Protein AF-Q9KC42-F1 (afdb_monomer_lite)

Foldseek 3Di:
DPVVVVCVVCVVVVVVVVVVVVVLVVVLVVLVVVLVVLVVLLVVQVVVCVVVVHCVSNVVSVVPSVVSNVVSVVVNCVSPPPD

Radius of gyration: 21.91 Å; chains: 1; bounding box: 37×21×70 Å

Sequence (83 aa):
MEMKQWLRTKSPLLKWVLRLLFAYVCVIVATLALAIISIFITFTFVIIDTISDSTHLGDFAEAYFVPVSEYLWDMFLWLVPGL

Structure (mmCIF, N/CA/C/O backbone):
data_AF-Q9KC42-F1
#
_entry.id   AF-Q9KC42-F1
#
loop_
_atom_site.group_PDB
_atom_site.id
_atom_site.type_symbol
_atom_site.label_atom_id
_atom_site.label_alt_id
_atom_site.label_comp_id
_atom_site.label_asym_id
_atom_site.label_entity_id
_atom_site.label_seq_id
_atom_site.pdbx_PDB_ins_code
_atom_site.Cartn_x
_atom_site.Cartn_y
_atom_site.Cartn_z
_atom_site.occupancy
_atom_site.B_iso_or_equiv
_atom_site.auth_seq_id
_atom_site.auth_comp_id
_atom_site.auth_asym_id
_atom_site.auth_atom_id
_atom_site.pdbx_PDB_model_num
ATOM 1 N N . MET A 1 1 ? -19.863 13.794 44.912 1.00 51.62 1 MET A N 1
ATOM 2 C CA . MET A 1 1 ? -18.481 13.356 44.596 1.00 51.62 1 MET A CA 1
ATOM 3 C C . MET A 1 1 ? -18.420 11.990 43.895 1.00 51.62 1 MET A C 1
ATOM 5 O O . MET A 1 1 ? -17.329 11.478 43.700 1.00 51.62 1 MET A O 1
ATOM 9 N N . GLU A 1 2 ? -19.540 11.441 43.411 1.00 50.78 2 GLU A N 1
ATOM 10 C CA . GLU A 1 2 ? -19.577 10.087 42.824 1.00 50.78 2 GLU A CA 1
ATOM 11 C C . GLU A 1 2 ? -19.379 10.061 41.296 1.00 50.78 2 GLU A C 1
ATOM 13 O O . GLU A 1 2 ? -18.885 9.088 40.735 1.00 50.78 2 GLU A O 1
ATOM 18 N N . MET A 1 3 ? -19.631 11.179 40.605 1.00 53.38 3 MET A N 1
ATOM 19 C CA . MET A 1 3 ? -19.519 11.259 39.139 1.00 53.38 3 MET A CA 1
ATOM 20 C C . MET A 1 3 ? -18.065 11.206 38.620 1.00 53.38 3 MET A C 1
ATOM 22 O O . MET A 1 3 ? -17.825 10.876 37.461 1.00 53.38 3 MET A O 1
ATOM 26 N N . LYS A 1 4 ? -17.068 11.487 39.477 1.00 56.00 4 LYS A N 1
ATOM 27 C CA . LYS A 1 4 ? -15.636 11.425 39.117 1.00 56.00 4 LYS A CA 1
ATOM 28 C C . LYS A 1 4 ? -15.053 10.006 39.151 1.00 56.00 4 LYS A C 1
ATOM 30 O O . LYS A 1 4 ? -14.023 9.778 38.520 1.00 56.00 4 LYS A O 1
ATOM 35 N N . GLN A 1 5 ? -15.673 9.057 39.857 1.00 53.28 5 GLN A N 1
ATOM 36 C CA . GLN A 1 5 ? -15.140 7.691 39.965 1.00 53.28 5 GLN A CA 1
ATOM 37 C C . GLN A 1 5 ? -15.471 6.828 38.739 1.00 53.28 5 GLN A C 1
ATOM 39 O O . GLN A 1 5 ? -14.626 6.046 38.314 1.00 53.28 5 GLN A O 1
ATOM 44 N N . TRP A 1 6 ? -16.618 7.040 38.086 1.00 49.09 6 TRP A N 1
ATOM 45 C CA . TRP A 1 6 ? -17.019 6.254 36.909 1.00 49.09 6 TRP A CA 1
ATOM 46 C C . TRP A 1 6 ? -16.143 6.505 35.663 1.00 49.09 6 TRP A C 1
ATOM 48 O O . TRP A 1 6 ? -15.894 5.601 34.865 1.00 49.09 6 TRP A O 1
ATOM 58 N N . LEU A 1 7 ? -15.584 7.714 35.531 1.00 54.53 7 LEU A N 1
ATOM 59 C CA . LEU A 1 7 ? -14.615 8.061 34.480 1.00 54.53 7 LEU A CA 1
ATOM 60 C C . LEU A 1 7 ? -13.259 7.358 34.659 1.00 54.53 7 LEU A C 1
ATOM 62 O O . LEU A 1 7 ? -12.552 7.113 33.680 1.00 54.53 7 LEU A O 1
ATOM 66 N N . ARG A 1 8 ? -12.887 7.008 35.896 1.00 54.66 8 ARG A N 1
ATOM 67 C CA . ARG A 1 8 ? -11.586 6.397 36.199 1.00 54.66 8 ARG A CA 1
ATOM 68 C C . ARG A 1 8 ? -11.556 4.912 35.811 1.00 54.66 8 ARG A C 1
ATOM 70 O O . ARG A 1 8 ? -10.532 4.437 35.331 1.00 54.66 8 ARG A O 1
ATOM 77 N N . THR A 1 9 ? -12.690 4.217 35.908 1.00 54.50 9 THR A N 1
ATOM 78 C CA . THR A 1 9 ? -12.824 2.786 35.570 1.00 54.50 9 THR A CA 1
ATOM 79 C C . THR A 1 9 ? -13.067 2.533 34.076 1.00 54.50 9 THR A C 1
ATOM 81 O O . THR A 1 9 ? -12.719 1.467 33.578 1.00 54.50 9 THR A O 1
ATOM 84 N N . LYS A 1 10 ? -13.596 3.516 33.325 1.00 54.66 10 LYS A N 1
ATOM 85 C CA . LYS A 1 10 ? -13.751 3.442 31.852 1.00 54.66 10 LYS A CA 1
ATOM 86 C C . LYS A 1 10 ? -12.523 3.888 31.048 1.00 54.66 10 LYS A C 1
ATOM 88 O O . LYS A 1 10 ? -12.441 3.621 29.850 1.00 54.66 10 LYS A O 1
ATOM 93 N N . SER A 1 11 ? -11.545 4.519 31.699 1.00 60.91 11 SER A N 1
ATOM 94 C CA . SER A 1 11 ? -10.294 4.977 31.082 1.00 60.91 11 SER A CA 1
ATOM 95 C C . SER A 1 11 ? -9.460 3.889 30.368 1.00 60.91 11 SER A C 1
ATOM 97 O O . SER A 1 11 ? -8.937 4.189 29.292 1.00 60.91 11 SER A O 1
ATOM 99 N N . PRO A 1 12 ? -9.322 2.640 30.871 1.00 75.00 12 PRO A N 1
ATOM 100 C CA . PRO A 1 12 ? -8.519 1.628 30.180 1.00 75.00 12 PRO A C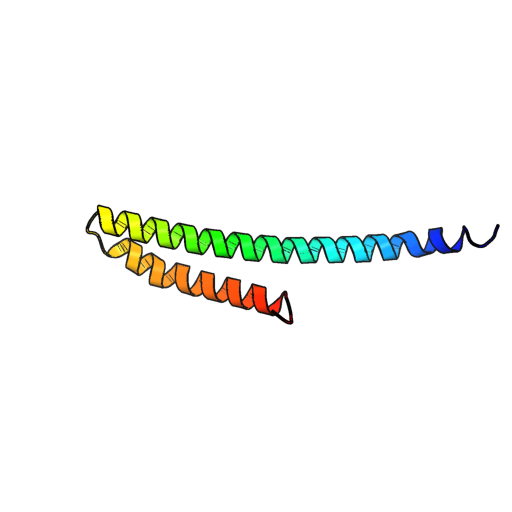A 1
ATOM 101 C C . PRO A 1 12 ? -9.154 1.153 28.867 1.00 75.00 12 PRO A C 1
ATOM 103 O O . PRO A 1 12 ? -8.439 1.012 27.879 1.00 75.00 12 PRO A O 1
ATOM 106 N N . LEU A 1 13 ? -10.481 0.980 28.823 1.00 77.00 13 LEU A N 1
ATOM 107 C CA . LEU A 1 13 ? -11.197 0.583 27.605 1.00 77.00 13 LEU A CA 1
ATOM 108 C C . LEU A 1 13 ? -11.145 1.682 26.543 1.00 77.00 13 LEU A C 1
ATOM 110 O O . LEU A 1 13 ? -10.858 1.402 25.385 1.00 77.00 13 LEU A O 1
ATOM 114 N N . LEU A 1 14 ? -11.349 2.941 26.942 1.00 79.44 14 LEU A N 1
ATOM 115 C CA . LEU A 1 14 ? -11.310 4.069 26.011 1.00 79.44 14 LEU A CA 1
ATOM 116 C C . LEU A 1 14 ? -9.916 4.254 25.392 1.00 79.44 14 LEU A C 1
ATOM 118 O O . LEU A 1 14 ? -9.797 4.467 24.188 1.00 79.44 14 LEU A O 1
ATOM 122 N N . LYS A 1 15 ? -8.851 4.119 26.195 1.00 82.38 15 LYS A N 1
ATOM 123 C CA . LYS A 1 15 ? -7.466 4.149 25.695 1.00 82.38 15 LYS A CA 1
ATOM 124 C C . LYS A 1 15 ? -7.175 2.999 24.732 1.00 82.38 15 LYS A C 1
ATOM 126 O O . LYS A 1 15 ? -6.466 3.204 23.750 1.00 82.38 15 LYS A O 1
ATOM 131 N N . TRP A 1 16 ? -7.715 1.811 25.001 1.00 86.75 16 TRP A N 1
ATOM 132 C CA . TRP A 1 16 ? -7.568 0.651 24.124 1.00 86.75 16 TRP A CA 1
ATOM 133 C C . TRP A 1 16 ? -8.278 0.843 22.787 1.00 86.75 16 TRP A C 1
ATOM 135 O O . TRP A 1 16 ? -7.654 0.653 21.748 1.00 86.75 16 TRP A O 1
ATOM 145 N N . VAL A 1 17 ? -9.536 1.288 22.806 1.00 87.62 17 VAL A N 1
ATOM 146 C CA . VAL A 1 17 ? -10.309 1.581 21.588 1.00 87.62 17 VAL A CA 1
ATOM 147 C C . VAL A 1 17 ? -9.618 2.660 20.757 1.00 87.62 17 VAL A C 1
ATOM 149 O O . VAL A 1 17 ? -9.468 2.494 19.550 1.00 87.62 17 VAL A O 1
ATOM 152 N N . LEU A 1 18 ? -9.122 3.725 21.393 1.00 88.12 18 LEU A N 1
ATOM 153 C CA . LEU A 1 18 ? -8.397 4.785 20.694 1.00 88.12 18 LEU A CA 1
ATOM 154 C C . LEU A 1 18 ? -7.093 4.276 20.062 1.00 88.12 18 LEU A C 1
ATOM 156 O O . LEU A 1 18 ? -6.781 4.640 18.933 1.00 88.12 18 LEU A O 1
ATOM 160 N N . ARG A 1 19 ? -6.344 3.410 20.756 1.00 89.00 19 ARG A N 1
ATOM 161 C CA . ARG A 1 19 ? -5.132 2.783 20.207 1.00 89.00 19 ARG A CA 1
ATOM 162 C C . ARG A 1 19 ? -5.454 1.878 19.017 1.00 89.00 19 ARG A C 1
ATOM 164 O O . ARG A 1 19 ? -4.700 1.881 18.051 1.00 89.00 19 ARG A O 1
ATOM 171 N N . LEU A 1 20 ? -6.559 1.139 19.079 1.00 89.81 20 LEU A N 1
ATOM 172 C CA . LEU A 1 20 ? -7.004 0.256 18.001 1.00 89.81 20 LEU A CA 1
ATOM 173 C C . LEU A 1 20 ? -7.427 1.058 16.764 1.00 89.81 20 LEU A C 1
ATOM 175 O O . LEU A 1 20 ? -7.013 0.735 15.656 1.00 89.81 20 LEU A O 1
ATOM 179 N N . LEU A 1 21 ? -8.154 2.161 16.969 1.00 89.56 21 LEU A N 1
ATOM 180 C CA . LEU A 1 21 ? -8.476 3.131 15.919 1.00 89.56 21 LEU A CA 1
ATOM 181 C C . LEU A 1 21 ? -7.217 3.723 15.282 1.00 89.56 21 LEU A C 1
ATOM 183 O O . LEU A 1 21 ? -7.117 3.789 14.063 1.00 89.56 21 LEU A O 1
ATOM 187 N N . PHE A 1 22 ? -6.234 4.121 16.089 1.00 90.81 22 PHE A N 1
ATOM 188 C CA . PHE A 1 22 ? -4.994 4.687 15.562 1.00 90.81 22 PHE A CA 1
ATOM 189 C C . PHE A 1 22 ? -4.181 3.653 14.774 1.00 90.81 22 PHE A C 1
ATOM 191 O O . PHE A 1 22 ? -3.668 3.964 13.705 1.00 90.81 22 PHE A O 1
ATOM 198 N N . ALA A 1 23 ? -4.110 2.412 15.264 1.00 91.06 23 ALA A N 1
ATOM 199 C CA . ALA A 1 23 ? -3.463 1.313 14.552 1.00 91.06 23 ALA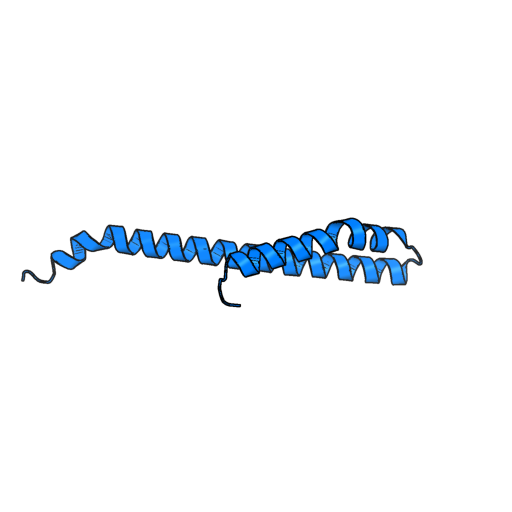 A CA 1
ATOM 200 C C . ALA A 1 23 ? -4.138 1.045 13.199 1.00 91.06 23 ALA A C 1
ATOM 202 O O . ALA A 1 23 ? -3.452 0.883 12.194 1.00 91.06 23 ALA A O 1
ATOM 203 N N . TYR A 1 24 ? -5.470 1.072 13.161 1.00 89.06 24 TYR A N 1
ATOM 204 C CA . TYR A 1 24 ? -6.239 0.931 11.929 1.00 89.06 24 TYR A CA 1
ATOM 205 C C . TYR A 1 24 ? -5.928 2.039 10.916 1.00 89.06 24 TYR A C 1
ATOM 207 O O . TYR A 1 24 ? -5.608 1.758 9.763 1.00 89.06 24 TYR A O 1
ATOM 215 N N . VAL A 1 25 ? -5.927 3.298 11.363 1.00 90.81 25 VAL A N 1
ATOM 216 C CA . VAL A 1 25 ? -5.555 4.442 10.516 1.00 90.81 25 VAL A CA 1
ATOM 217 C C . VAL A 1 25 ? -4.119 4.303 10.007 1.00 90.81 25 VAL A C 1
ATOM 219 O O . VAL A 1 25 ? -3.866 4.554 8.833 1.00 90.81 25 VAL A O 1
ATOM 222 N N . CYS A 1 26 ? -3.180 3.852 10.842 1.00 91.94 26 CYS A N 1
ATOM 223 C CA . CYS A 1 26 ? -1.808 3.594 10.403 1.00 91.94 26 CYS A CA 1
ATOM 224 C C . CYS A 1 26 ? -1.734 2.538 9.292 1.00 91.94 26 CYS A C 1
ATOM 226 O O . CYS A 1 26 ? -0.969 2.726 8.351 1.00 91.94 26 CYS A O 1
ATOM 228 N N . VAL A 1 27 ? -2.524 1.461 9.367 1.00 90.62 27 VAL A N 1
ATOM 229 C CA . VAL A 1 27 ? -2.580 0.435 8.309 1.00 90.62 27 VAL A CA 1
ATOM 230 C C . VAL A 1 27 ? -3.120 1.021 7.005 1.00 90.62 27 VAL A C 1
ATOM 232 O O . VAL A 1 27 ? -2.544 0.776 5.945 1.00 90.62 27 VAL A O 1
ATOM 235 N N . ILE A 1 28 ? -4.167 1.846 7.074 1.00 89.44 28 ILE A N 1
ATOM 236 C CA . ILE A 1 28 ? -4.716 2.540 5.900 1.00 89.44 28 ILE A CA 1
ATOM 237 C C . ILE A 1 28 ? -3.656 3.443 5.264 1.00 89.44 28 ILE A C 1
ATOM 239 O O . ILE A 1 28 ? -3.397 3.350 4.065 1.00 89.44 28 ILE A O 1
ATOM 243 N N . VAL A 1 29 ? -3.005 4.287 6.069 1.00 92.19 29 VAL A N 1
ATOM 244 C CA . VAL A 1 29 ? -1.966 5.213 5.594 1.00 92.19 29 VAL A CA 1
ATOM 245 C C . VAL A 1 29 ? -0.784 4.454 4.993 1.00 92.19 29 VAL A C 1
ATOM 247 O O . VAL A 1 29 ? -0.285 4.848 3.943 1.00 92.19 29 VAL A O 1
ATOM 250 N N . ALA A 1 30 ? -0.350 3.358 5.617 1.00 92.19 30 ALA A N 1
ATOM 251 C CA . ALA A 1 30 ? 0.736 2.531 5.101 1.00 92.19 30 ALA A CA 1
ATOM 252 C C . ALA A 1 30 ? 0.376 1.886 3.754 1.00 92.19 30 ALA A C 1
ATOM 254 O O . ALA A 1 30 ? 1.185 1.920 2.830 1.00 92.19 30 ALA A O 1
ATOM 255 N N . THR A 1 31 ? -0.841 1.355 3.622 1.00 90.50 31 THR A N 1
ATOM 256 C CA . THR A 1 31 ? -1.332 0.749 2.373 1.00 90.50 31 THR A CA 1
ATOM 257 C C . THR A 1 31 ? -1.369 1.783 1.248 1.00 90.50 31 THR A C 1
ATOM 259 O O . THR A 1 31 ? -0.843 1.541 0.163 1.00 90.50 31 THR A O 1
ATOM 262 N N . LEU A 1 32 ? -1.895 2.978 1.534 1.00 88.81 32 LEU A N 1
ATOM 263 C CA . LEU A 1 32 ? -1.943 4.075 0.571 1.00 88.81 32 LEU A CA 1
ATOM 264 C C . LEU A 1 32 ? -0.538 4.553 0.171 1.00 88.81 32 LEU A C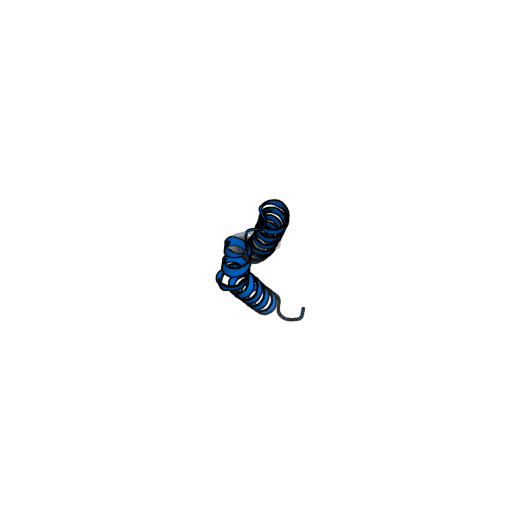 1
ATOM 266 O O . LEU A 1 32 ? -0.270 4.779 -1.007 1.00 88.81 32 LEU A O 1
ATOM 270 N N . ALA A 1 33 ? 0.377 4.674 1.135 1.00 92.38 33 ALA A N 1
ATOM 271 C CA . ALA A 1 33 ? 1.760 5.050 0.865 1.00 92.38 33 ALA A CA 1
ATOM 272 C C . ALA A 1 33 ? 2.454 4.032 -0.053 1.00 92.38 33 ALA A C 1
ATOM 274 O O . ALA A 1 33 ? 3.114 4.430 -1.012 1.00 92.38 33 ALA A O 1
ATOM 275 N N . LEU A 1 34 ? 2.269 2.731 0.193 1.00 90.50 34 LEU A N 1
ATOM 276 C CA . LEU A 1 34 ? 2.806 1.675 -0.668 1.00 90.50 34 LEU A CA 1
ATOM 277 C C . LEU A 1 34 ? 2.226 1.739 -2.084 1.00 90.50 34 LEU A C 1
ATOM 279 O O . LEU A 1 34 ? 2.975 1.575 -3.045 1.00 90.50 34 LEU A O 1
ATOM 283 N N . ALA A 1 35 ? 0.928 2.023 -2.226 1.00 86.56 35 ALA A N 1
ATOM 284 C CA . ALA A 1 35 ? 0.293 2.153 -3.537 1.00 86.56 35 ALA A CA 1
ATOM 285 C C . ALA A 1 35 ? 0.918 3.302 -4.341 1.00 86.56 35 ALA A C 1
ATOM 287 O O . ALA A 1 35 ? 1.335 3.113 -5.484 1.00 86.56 35 ALA A O 1
ATOM 288 N N . ILE A 1 36 ? 1.070 4.473 -3.712 1.00 88.75 36 ILE A N 1
ATOM 289 C CA . ILE A 1 36 ? 1.706 5.647 -4.324 1.00 88.75 36 ILE A CA 1
ATOM 290 C C . ILE A 1 36 ? 3.156 5.341 -4.716 1.00 88.75 36 ILE A C 1
ATOM 292 O O . ILE A 1 36 ? 3.577 5.693 -5.815 1.00 88.75 36 ILE A O 1
ATOM 296 N N . ILE A 1 37 ? 3.915 4.665 -3.848 1.00 90.25 37 ILE A N 1
ATOM 297 C CA . ILE A 1 37 ? 5.302 4.272 -4.137 1.00 90.25 37 ILE A CA 1
ATOM 298 C C . ILE A 1 37 ? 5.360 3.319 -5.335 1.00 90.25 37 ILE A C 1
ATOM 300 O O . ILE A 1 37 ? 6.188 3.520 -6.220 1.00 90.25 37 ILE A O 1
ATOM 304 N N . SER A 1 38 ? 4.475 2.320 -5.399 1.00 85.75 38 SER A N 1
ATOM 305 C CA . SER A 1 38 ? 4.409 1.375 -6.521 1.00 85.75 38 SER A CA 1
ATOM 306 C C . SER A 1 38 ? 4.171 2.101 -7.847 1.00 85.75 38 SER A C 1
ATOM 308 O O . SER A 1 38 ? 4.907 1.906 -8.817 1.00 85.75 38 SER A O 1
ATOM 310 N N . ILE A 1 39 ? 3.201 3.020 -7.865 1.00 85.19 39 ILE A N 1
ATOM 311 C CA . ILE A 1 39 ? 2.886 3.844 -9.037 1.00 85.19 39 ILE A CA 1
ATOM 312 C C . ILE A 1 39 ? 4.085 4.723 -9.414 1.00 85.19 39 ILE A C 1
ATOM 314 O O . ILE A 1 39 ? 4.466 4.785 -10.580 1.00 85.19 39 ILE A O 1
ATOM 318 N N . PHE A 1 40 ? 4.727 5.367 -8.438 1.00 88.69 40 PHE A N 1
ATOM 319 C CA . PHE A 1 40 ? 5.886 6.225 -8.682 1.00 88.69 40 PHE A CA 1
ATOM 320 C C . PHE A 1 40 ? 7.072 5.458 -9.286 1.00 88.69 40 PHE A C 1
ATOM 322 O O . PHE A 1 40 ? 7.714 5.946 -10.220 1.00 88.69 40 PHE A O 1
ATOM 329 N N . ILE A 1 41 ? 7.348 4.248 -8.792 1.00 86.06 41 ILE A N 1
ATOM 330 C CA . ILE A 1 41 ? 8.400 3.382 -9.337 1.00 86.06 41 ILE A CA 1
ATOM 331 C C . ILE A 1 41 ? 8.051 2.957 -10.765 1.00 86.06 41 ILE A C 1
ATOM 333 O O . ILE A 1 41 ? 8.899 3.075 -11.646 1.00 86.06 41 ILE A O 1
ATOM 337 N N . THR A 1 42 ? 6.801 2.555 -11.009 1.00 83.31 42 THR A N 1
ATOM 338 C CA . THR A 1 42 ? 6.297 2.214 -12.351 1.00 83.31 42 THR A CA 1
ATOM 339 C C . THR A 1 42 ? 6.545 3.362 -13.329 1.00 83.31 42 THR A C 1
ATOM 341 O O . THR A 1 42 ? 7.171 3.168 -14.367 1.00 83.31 42 THR A O 1
ATOM 344 N N . PHE A 1 43 ? 6.146 4.586 -12.966 1.00 84.00 43 PHE A N 1
ATOM 345 C CA . PHE A 1 43 ? 6.394 5.778 -13.784 1.00 84.00 43 PHE A CA 1
ATOM 346 C C . PHE A 1 43 ? 7.881 6.043 -14.006 1.00 84.00 43 PHE A C 1
ATOM 348 O O . PHE A 1 43 ? 8.288 6.385 -15.114 1.00 84.00 43 PHE A O 1
ATOM 355 N N . THR A 1 44 ? 8.700 5.878 -12.969 1.00 86.88 44 THR A N 1
ATOM 356 C CA . THR A 1 44 ? 10.150 6.067 -13.075 1.00 86.88 44 THR A CA 1
ATOM 357 C C . THR A 1 44 ? 10.759 5.076 -14.066 1.00 86.88 44 THR A C 1
ATOM 359 O O . THR A 1 44 ? 11.560 5.478 -14.904 1.00 86.88 44 THR A O 1
ATOM 362 N N . PHE A 1 45 ? 10.356 3.806 -14.021 1.00 84.31 45 PHE A N 1
ATOM 363 C CA . PHE A 1 45 ? 10.826 2.786 -14.961 1.00 84.31 45 PHE A CA 1
ATOM 364 C C . PHE A 1 45 ? 10.391 3.069 -16.394 1.00 84.31 45 PHE A C 1
ATOM 366 O O . PHE A 1 45 ? 11.228 2.992 -17.286 1.00 84.31 45 PHE A O 1
ATOM 373 N N . VAL A 1 46 ? 9.146 3.496 -16.611 1.00 84.00 46 VAL A N 1
ATOM 374 C CA . VAL A 1 46 ? 8.666 3.907 -17.941 1.00 84.00 46 VAL A CA 1
ATOM 375 C C . VAL A 1 46 ? 9.481 5.080 -18.494 1.00 84.00 46 VAL A C 1
ATOM 377 O O . VAL A 1 46 ? 9.856 5.075 -19.667 1.00 84.00 46 VAL A O 1
ATOM 380 N N . ILE A 1 47 ? 9.794 6.081 -17.663 1.00 84.81 47 ILE A N 1
ATOM 381 C CA . ILE A 1 47 ? 10.619 7.227 -18.076 1.00 84.81 47 ILE A CA 1
ATOM 382 C C . ILE A 1 47 ? 12.038 6.777 -18.426 1.00 84.81 47 ILE A C 1
ATOM 384 O O . ILE A 1 47 ? 12.574 7.218 -19.440 1.00 84.81 47 ILE A O 1
ATOM 388 N N . ILE A 1 48 ? 12.643 5.909 -17.607 1.00 84.62 48 ILE A N 1
ATOM 389 C CA . ILE A 1 48 ? 13.979 5.369 -17.879 1.00 84.62 48 ILE A CA 1
ATOM 390 C C . ILE A 1 48 ? 13.971 4.632 -19.214 1.00 84.62 48 ILE A C 1
ATOM 392 O O . ILE A 1 48 ? 14.779 4.983 -20.065 1.00 84.62 48 ILE A O 1
ATOM 396 N N . ASP A 1 49 ? 13.024 3.718 -19.432 1.00 82.56 49 ASP A N 1
ATOM 397 C CA . ASP A 1 49 ? 12.915 2.953 -20.679 1.00 82.56 49 ASP A CA 1
ATOM 398 C C . ASP A 1 49 ? 12.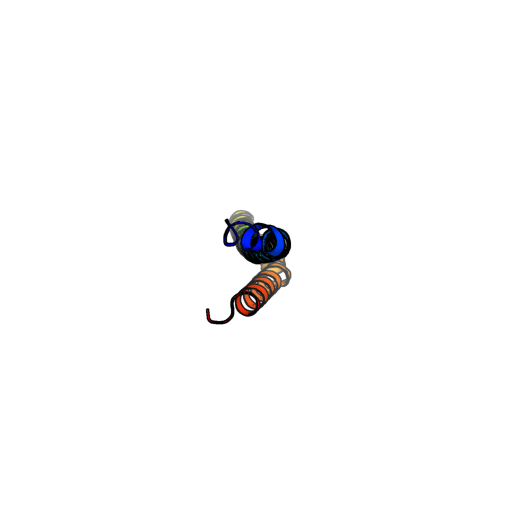723 3.846 -21.908 1.00 82.56 49 ASP A C 1
ATOM 400 O O . ASP A 1 49 ? 13.360 3.633 -22.938 1.00 82.56 49 ASP A O 1
ATOM 404 N N . THR A 1 50 ? 11.934 4.916 -21.774 1.00 80.69 50 THR A N 1
ATOM 405 C CA . THR A 1 50 ? 11.747 5.911 -22.844 1.00 80.69 50 THR A CA 1
ATOM 406 C C . THR A 1 50 ? 13.053 6.634 -23.200 1.00 80.69 50 THR A C 1
ATOM 408 O O . THR A 1 50 ? 13.243 7.042 -24.342 1.00 80.69 50 THR A O 1
ATOM 411 N N . ILE A 1 51 ? 13.956 6.824 -22.234 1.00 85.38 51 ILE A N 1
ATOM 412 C CA . ILE A 1 51 ? 15.245 7.501 -22.439 1.00 85.38 51 ILE A CA 1
ATOM 413 C C . ILE A 1 51 ? 16.326 6.516 -22.910 1.00 85.38 51 ILE A C 1
ATOM 415 O O . ILE A 1 51 ? 17.223 6.911 -23.655 1.00 85.38 51 ILE A O 1
ATOM 419 N N . SER A 1 52 ? 16.273 5.256 -22.472 1.00 80.38 52 SER A N 1
ATOM 420 C CA . SER A 1 52 ? 17.271 4.228 -22.787 1.00 80.38 52 SER A CA 1
ATOM 421 C C . SER A 1 52 ? 16.970 3.403 -24.040 1.00 80.38 52 SER A C 1
ATOM 423 O O . SER A 1 52 ? 17.787 2.546 -24.375 1.00 80.38 52 SER A O 1
ATOM 425 N N . ASP A 1 53 ? 15.845 3.644 -24.729 1.00 72.75 53 ASP A N 1
ATOM 426 C CA . ASP A 1 53 ? 15.376 2.856 -25.889 1.00 72.75 53 ASP A CA 1
ATOM 427 C C . ASP A 1 53 ? 15.316 1.336 -25.593 1.00 72.75 53 ASP A C 1
ATOM 429 O O . ASP A 1 53 ? 15.381 0.484 -26.483 1.00 72.75 53 ASP A O 1
ATOM 433 N N . SER A 1 54 ? 15.194 0.979 -24.311 1.00 67.12 54 SER A N 1
ATOM 434 C CA . SER A 1 54 ? 14.984 -0.388 -23.836 1.00 67.12 54 SER A CA 1
ATOM 435 C C . SER A 1 54 ? 13.506 -0.597 -23.530 1.00 67.12 54 SER A C 1
ATOM 437 O O . SER A 1 54 ? 12.830 0.322 -23.095 1.00 67.12 54 SER A O 1
ATOM 439 N N . THR A 1 55 ? 12.997 -1.806 -23.758 1.00 70.50 55 THR A N 1
ATOM 440 C CA . THR A 1 55 ? 11.597 -2.191 -23.462 1.00 70.50 55 THR A CA 1
ATOM 441 C C . THR A 1 55 ? 11.473 -3.032 -22.187 1.00 70.50 55 THR A C 1
ATOM 443 O O . THR A 1 55 ? 10.386 -3.365 -21.730 1.00 70.50 55 THR A O 1
ATOM 446 N N . HIS A 1 56 ? 12.611 -3.413 -21.608 1.00 74.38 56 HIS A N 1
ATOM 447 C CA . HIS A 1 56 ? 12.685 -4.502 -20.644 1.00 74.38 56 HIS A CA 1
ATOM 448 C C . HIS A 1 56 ? 12.265 -4.099 -19.219 1.00 74.38 56 HIS A C 1
ATOM 450 O O . HIS A 1 56 ? 11.910 -4.980 -18.431 1.00 74.38 56 HIS A O 1
ATOM 456 N N . LEU A 1 57 ? 12.329 -2.808 -18.861 1.00 72.19 57 LEU A N 1
ATOM 457 C CA . LEU A 1 57 ? 11.955 -2.319 -17.526 1.00 72.19 57 LEU A CA 1
ATOM 458 C C . LEU A 1 57 ? 10.469 -1.951 -17.453 1.00 72.19 57 LEU A C 1
ATOM 460 O O . LEU A 1 57 ? 9.860 -2.115 -16.399 1.00 72.19 57 LEU A O 1
ATOM 464 N N . GLY A 1 58 ? 9.882 -1.507 -18.560 1.00 71.12 58 GLY A N 1
ATOM 465 C CA . GLY A 1 58 ? 8.462 -1.260 -18.755 1.00 71.12 58 GLY A CA 1
ATOM 466 C C . GLY A 1 58 ? 7.681 -2.564 -18.689 1.00 71.12 58 GLY A C 1
ATOM 467 O O . GLY A 1 58 ? 6.771 -2.665 -17.872 1.00 71.12 58 GLY A O 1
ATOM 468 N N . ASP A 1 59 ? 8.124 -3.596 -19.414 1.00 77.81 59 ASP A N 1
ATOM 469 C CA . ASP A 1 59 ? 7.525 -4.938 -19.347 1.00 77.81 59 ASP A CA 1
ATOM 470 C C . ASP A 1 59 ? 7.593 -5.521 -17.921 1.00 77.81 59 ASP A C 1
ATOM 472 O O . ASP A 1 59 ? 6.654 -6.154 -17.436 1.00 77.81 59 ASP A O 1
ATOM 476 N N . PHE A 1 60 ? 8.696 -5.276 -17.200 1.00 78.38 60 PHE A N 1
ATOM 477 C CA . PHE A 1 60 ? 8.832 -5.675 -15.796 1.00 78.38 60 PHE A CA 1
ATOM 478 C C . PHE A 1 60 ? 7.892 -4.881 -14.876 1.00 78.38 60 PHE A C 1
ATOM 480 O O . PHE A 1 60 ? 7.296 -5.438 -13.951 1.00 78.38 60 PHE A O 1
ATOM 487 N N . ALA A 1 61 ? 7.741 -3.581 -15.123 1.00 74.94 61 ALA A N 1
ATOM 488 C CA . ALA A 1 61 ? 6.829 -2.728 -14.374 1.00 74.94 61 ALA A CA 1
ATOM 489 C C . ALA A 1 61 ? 5.368 -3.166 -14.565 1.00 74.94 61 ALA A C 1
ATOM 491 O O . ALA A 1 61 ? 4.621 -3.281 -13.591 1.00 74.94 61 ALA A O 1
ATOM 492 N N . GLU A 1 62 ? 4.987 -3.492 -15.796 1.00 76.44 62 GLU A N 1
ATOM 493 C CA . GLU A 1 62 ? 3.652 -3.974 -16.138 1.00 76.44 62 GLU A CA 1
ATOM 494 C C . GLU A 1 62 ? 3.372 -5.362 -15.542 1.00 76.44 62 GLU A C 1
ATOM 496 O O . GLU A 1 62 ? 2.305 -5.588 -14.977 1.00 76.44 62 GLU A O 1
ATOM 501 N N . ALA A 1 63 ? 4.353 -6.269 -15.555 1.00 82.00 63 ALA A N 1
ATOM 502 C CA . ALA A 1 63 ? 4.186 -7.614 -15.006 1.00 82.00 63 ALA A CA 1
ATOM 503 C C . ALA A 1 63 ? 4.085 -7.661 -13.470 1.00 82.00 63 ALA A C 1
ATOM 505 O O . ALA A 1 63 ? 3.421 -8.548 -12.931 1.00 82.00 63 ALA A O 1
ATOM 506 N N . TYR A 1 64 ? 4.752 -6.748 -12.752 1.00 79.62 64 TYR A N 1
ATOM 507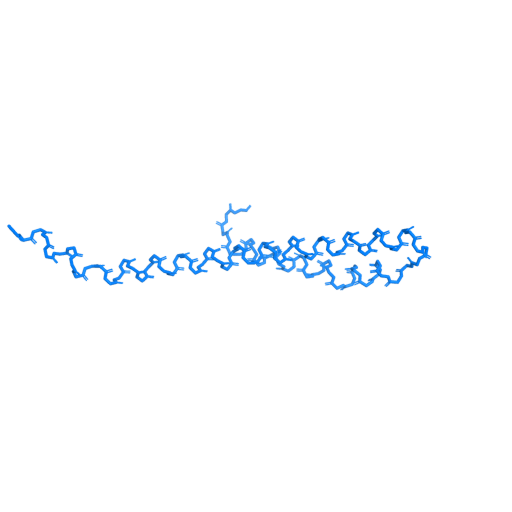 C CA . TYR A 1 64 ? 4.876 -6.838 -11.291 1.00 79.62 64 TYR A CA 1
ATOM 508 C C . TYR A 1 64 ? 4.291 -5.650 -10.527 1.00 79.62 64 TYR A C 1
ATOM 510 O O . TYR A 1 64 ? 3.665 -5.859 -9.491 1.00 79.62 64 TYR A O 1
ATOM 518 N N . PHE A 1 65 ? 4.457 -4.414 -10.997 1.00 78.81 65 PHE A N 1
ATOM 519 C CA . PHE A 1 65 ? 4.019 -3.236 -10.241 1.00 78.81 65 PHE A CA 1
ATOM 520 C C . PHE A 1 65 ? 2.557 -2.870 -10.491 1.00 78.81 65 PHE A C 1
ATOM 522 O O . PHE A 1 65 ? 1.892 -2.419 -9.554 1.00 78.81 65 PHE A O 1
ATOM 529 N N . VAL A 1 66 ? 2.036 -3.118 -11.699 1.00 77.88 66 VAL A N 1
ATOM 530 C CA . VAL A 1 66 ? 0.606 -2.935 -11.998 1.00 77.88 66 VAL A CA 1
ATOM 531 C C . VAL A 1 66 ? -0.259 -3.846 -11.111 1.00 77.88 66 VAL A C 1
ATOM 533 O O . VAL A 1 66 ? -1.048 -3.291 -10.341 1.00 77.88 66 VAL A O 1
ATOM 536 N N . PRO A 1 67 ? -0.050 -5.182 -11.051 1.00 85.38 67 PRO A N 1
ATOM 537 C CA . PRO A 1 67 ? -0.843 -6.054 -10.178 1.00 85.38 67 PRO A CA 1
ATOM 538 C C . PRO A 1 67 ? -0.692 -5.718 -8.691 1.00 85.38 67 PRO A C 1
ATOM 540 O O . PRO A 1 67 ? -1.641 -5.831 -7.918 1.00 85.38 67 PRO A O 1
ATOM 543 N N . VAL A 1 68 ? 0.500 -5.281 -8.269 1.00 83.62 68 VAL A N 1
ATOM 544 C CA . VAL A 1 68 ? 0.741 -4.849 -6.884 1.00 83.62 68 VAL A CA 1
ATOM 545 C C . VAL A 1 68 ? -0.032 -3.572 -6.568 1.00 83.62 68 VAL A C 1
ATOM 547 O O . VAL A 1 68 ? -0.601 -3.463 -5.483 1.00 83.62 68 VAL A O 1
ATOM 550 N N . SER A 1 69 ? -0.084 -2.611 -7.493 1.00 80.19 69 SER A N 1
ATOM 551 C CA . SER A 1 69 ? -0.860 -1.385 -7.295 1.00 80.19 69 SER A CA 1
ATOM 552 C C . SER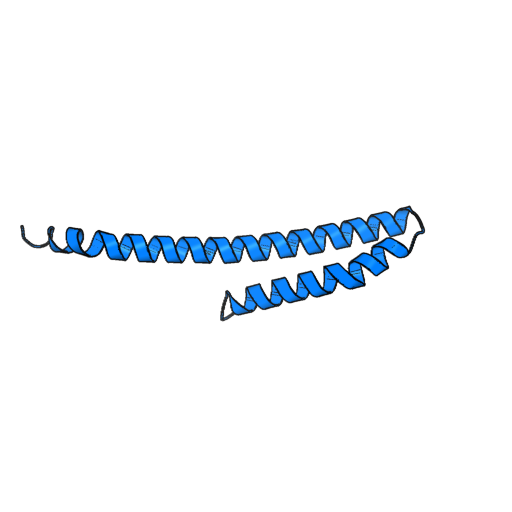 A 1 69 ? -2.367 -1.654 -7.236 1.00 80.19 69 SER A C 1
ATOM 554 O O . SER A 1 69 ? -3.026 -1.108 -6.354 1.00 80.19 69 SER A O 1
ATOM 556 N N . GLU A 1 70 ? -2.888 -2.551 -8.080 1.00 84.38 70 GLU A N 1
ATOM 557 C CA . GLU A 1 70 ? -4.290 -2.993 -8.045 1.00 84.38 70 GLU A CA 1
ATOM 558 C C . GLU A 1 70 ? -4.619 -3.707 -6.733 1.00 84.38 70 GLU A C 1
ATOM 560 O O . GLU A 1 70 ? -5.589 -3.365 -6.064 1.00 84.38 70 GLU A O 1
ATOM 565 N N . TYR A 1 71 ? -3.758 -4.624 -6.290 1.00 88.00 71 TYR A N 1
ATOM 566 C CA . TYR A 1 71 ? -3.932 -5.309 -5.012 1.00 88.00 71 TYR A CA 1
ATOM 567 C C . TYR A 1 71 ? -3.941 -4.339 -3.820 1.00 88.00 71 TYR A C 1
ATOM 569 O O . TYR A 1 71 ? -4.776 -4.455 -2.922 1.00 88.00 71 TYR A O 1
ATOM 577 N N . LEU A 1 72 ? -3.024 -3.367 -3.794 1.00 85.69 72 LEU A N 1
ATOM 578 C CA . LEU A 1 72 ? -2.979 -2.353 -2.736 1.00 85.69 72 LEU A CA 1
ATOM 579 C C . LEU A 1 72 ? -4.214 -1.445 -2.769 1.00 85.69 72 LEU A C 1
ATOM 581 O O . LEU A 1 72 ? -4.689 -1.025 -1.712 1.00 85.69 72 LEU A O 1
ATOM 585 N N . TRP A 1 73 ? -4.745 -1.171 -3.960 1.00 84.12 73 TRP A N 1
ATOM 586 C CA . TRP A 1 73 ? -5.985 -0.429 -4.141 1.00 84.12 73 TRP A CA 1
ATOM 587 C C . TRP A 1 73 ? -7.202 -1.209 -3.630 1.00 84.12 73 TRP A C 1
ATOM 589 O O . TRP A 1 73 ? -7.974 -0.676 -2.834 1.00 84.12 73 TRP A O 1
ATOM 599 N N . ASP A 1 74 ? -7.323 -2.489 -3.976 1.00 86.88 74 ASP A N 1
ATOM 600 C CA . ASP A 1 74 ? -8.394 -3.363 -3.488 1.00 86.88 74 ASP A CA 1
ATOM 601 C C . ASP A 1 74 ? -8.327 -3.553 -1.968 1.00 86.88 74 ASP A C 1
ATOM 603 O O . ASP A 1 74 ? -9.349 -3.480 -1.279 1.00 86.88 74 ASP A O 1
ATOM 607 N N . MET A 1 75 ? -7.121 -3.725 -1.411 1.00 84.06 75 MET A N 1
ATOM 608 C CA . MET A 1 75 ? -6.920 -3.736 0.039 1.00 84.06 75 MET A CA 1
ATOM 609 C C . MET A 1 75 ? -7.390 -2.429 0.675 1.00 84.06 75 MET A C 1
ATOM 611 O O . MET A 1 75 ? -8.044 -2.464 1.717 1.00 84.06 75 MET A O 1
ATOM 615 N N . PHE A 1 76 ? -7.066 -1.283 0.071 1.00 83.88 76 PHE A N 1
ATOM 616 C CA . PHE A 1 76 ? -7.476 0.026 0.570 1.00 83.88 76 PHE A CA 1
ATOM 617 C C . PHE A 1 76 ? -9.000 0.205 0.535 1.00 83.88 76 PHE A C 1
ATOM 619 O O . PHE A 1 76 ? -9.571 0.609 1.548 1.00 83.88 76 PHE A O 1
ATOM 626 N N . LEU A 1 77 ? -9.667 -0.150 -0.568 1.00 85.62 77 LEU A N 1
ATOM 627 C CA . LEU A 1 77 ? -11.132 -0.106 -0.679 1.00 85.62 77 LEU A CA 1
ATOM 628 C C . LEU A 1 77 ? -11.810 -1.036 0.334 1.00 85.62 77 LEU A C 1
ATOM 630 O O . LEU A 1 77 ? -12.797 -0.663 0.965 1.00 85.62 77 LEU A O 1
ATOM 634 N N . TRP A 1 78 ? -11.251 -2.225 0.561 1.00 84.81 78 TRP A N 1
ATOM 635 C CA . TRP A 1 78 ? -11.752 -3.138 1.588 1.00 84.81 78 TRP A CA 1
ATOM 636 C C . TRP A 1 78 ? -11.562 -2.586 3.012 1.00 84.81 78 TRP A C 1
ATOM 638 O O . TRP A 1 78 ? -12.441 -2.725 3.864 1.00 84.81 78 TRP A O 1
ATOM 648 N N . LEU A 1 79 ? -10.431 -1.920 3.267 1.00 81.56 79 LEU A N 1
ATOM 649 C CA . LEU A 1 79 ? -10.115 -1.242 4.529 1.00 81.56 79 LEU A CA 1
ATOM 650 C C . LEU A 1 79 ? -10.902 0.060 4.736 1.00 81.56 79 LEU A C 1
ATOM 652 O O . LEU A 1 79 ? -10.961 0.559 5.858 1.00 81.56 79 LEU A O 1
ATOM 656 N N . VAL A 1 80 ? -11.514 0.647 3.715 1.00 81.75 80 VAL A N 1
ATOM 657 C CA . VAL A 1 80 ? -12.350 1.844 3.872 1.00 81.75 80 VAL A CA 1
ATOM 658 C C . VAL A 1 80 ? -13.714 1.582 3.240 1.00 81.75 80 VAL A C 1
ATOM 660 O O . VAL A 1 80 ? -13.988 2.047 2.137 1.00 81.75 80 VAL A O 1
ATOM 663 N N . PRO A 1 81 ? -14.593 0.833 3.931 1.00 70.19 81 PRO A N 1
ATOM 664 C CA . PRO A 1 81 ? -15.899 0.496 3.386 1.00 70.19 81 PRO A CA 1
ATOM 665 C C . PRO A 1 81 ? -16.720 1.769 3.137 1.00 70.19 81 PRO A C 1
ATOM 667 O O . PRO A 1 81 ? -17.000 2.523 4.071 1.00 70.19 81 PRO A O 1
ATOM 670 N N . GLY A 1 82 ? -17.122 1.988 1.881 1.00 65.25 82 GLY A N 1
ATOM 671 C CA . GLY A 1 82 ? -17.960 3.117 1.461 1.00 65.25 82 GLY A CA 1
ATOM 672 C C . GLY A 1 82 ? -17.253 4.225 0.668 1.00 65.25 82 GLY A C 1
ATOM 673 O O . GLY A 1 82 ? -17.908 5.222 0.362 1.00 65.25 82 GLY A O 1
ATOM 674 N N . LEU A 1 83 ? -15.964 4.063 0.348 1.00 58.00 83 LEU A N 1
ATOM 675 C CA . LEU A 1 83 ? -15.326 4.704 -0.815 1.00 58.00 83 LEU A CA 1
ATOM 676 C C . LEU A 1 83 ? -15.694 3.946 -2.097 1.00 58.00 83 LEU A C 1
ATOM 678 O O . LEU A 1 83 ? -15.860 4.630 -3.130 1.00 58.00 83 LEU A O 1
#

Organism: Halalkalibacterium halodurans (strain ATCC BAA-125 / DSM 18197 / FERM 7344 / JCM 9153 / C-125) (NCBI:txid272558)

pLDDT: mean 79.25, std 11.9, range [49.09, 92.38]

Secondary structure (DSSP, 8-state):
--HHHHHHHHHHHHHHHHHHHHHHHHHHHHHHHHHHHHHHHHHHHHHHHHHHT-SHHHHHIIIIIHHHHHHHHHHHHHHSTT-